Protein AF-B3QVR9-F1 (afdb_monomer)

Nearest PDB structures (foldseek):
  4g6t-assembly1_A  TM=4.087E-01  e=3.195E-01  Pseudomonas syringae pv. tomato str. DC3000
  3n4r-assembly2_C  TM=3.403E-01  e=2.485E-01  Saccharomyces cerevisiae
  3hav-assembly3_C  TM=5.872E-01  e=1.275E+00  Enterococcus faecium
  6kwu-assembly1_O  TM=6.800E-01  e=5.767E+00  Borreliella burgdorferi B31
  3ju0-assembly1_A  TM=3.720E-01  e=3.075E+00  Pectobacterium atrosepticum

Organism: Chloroherpeton thalassium (strain ATCC 35110 / GB-78) (NCBI:txid517418)

Sequence (117 aa):
MSKIVQAVRKMAANAESIIEHKHDDHKFFFTYMEKYLWSLEYDTNEDYYLLQFYPNLEEFMHFLENGQAQQISSISTICFSTKQLDSQEAYDSFKDLFQLLKSRKYDFDKVLDEIIG

Secondary structure (DSSP, 8-state):
--HHHHHHHHHHHTGGGEEEES--SSEEEEEETTTEEEEEEEETTTTEEEEEEES-HHHHHHHHHTT-GGGGGGS--EEEEHHHHT-HHHHHHHHHHHHHHHHHHTTHHHHHHHHH-

Foldseek 3Di:
DDPVLVVLLVCLVPVVQWDWDDDDPFKTWIDGVVQWTKMWGADPVVGKIKIKTQNDPPVCVVCRVVVVNVCVVVGDIDIDMCVVVVDPSSRVSSVSSVVVSVCVVVVVVVVVVVVVD

Radius of gyration: 14.7 Å; Cα contacts (8 Å, |Δi|>4): 152; chains: 1; bounding box: 35×36×35 Å

Mean predicted aligned error: 4.62 Å

Structure (mmCIF, N/CA/C/O backbone):
data_AF-B3QVR9-F1
#
_entry.id   AF-B3QVR9-F1
#
loop_
_atom_site.group_PDB
_atom_site.id
_atom_site.type_symbol
_atom_site.label_atom_id
_atom_site.label_alt_id
_atom_site.label_comp_id
_atom_site.label_asym_id
_atom_site.label_entity_id
_atom_site.label_seq_id
_atom_site.pdbx_PDB_ins_code
_atom_site.Cartn_x
_atom_site.Cartn_y
_atom_site.Cartn_z
_atom_site.occupancy
_atom_site.B_iso_or_equiv
_atom_site.auth_seq_id
_atom_site.auth_comp_id
_atom_site.auth_asym_id
_atom_site.auth_atom_id
_atom_site.pdbx_PDB_model_num
ATOM 1 N N . MET A 1 1 ? -3.918 4.983 18.784 1.00 62.50 1 MET A N 1
ATOM 2 C CA . MET A 1 1 ? -3.647 4.950 17.332 1.00 62.50 1 MET A CA 1
ATOM 3 C C . MET A 1 1 ? -2.304 4.269 17.067 1.00 62.50 1 MET A C 1
ATOM 5 O O . MET A 1 1 ? -1.287 4.724 17.587 1.00 62.50 1 MET A O 1
ATOM 9 N N . SER A 1 2 ? -2.294 3.165 16.312 1.00 88.50 2 SER A N 1
ATOM 10 C CA . SER A 1 2 ? -1.072 2.397 16.004 1.00 88.50 2 SER A CA 1
ATOM 11 C C . SER A 1 2 ? -0.085 3.203 15.143 1.00 88.50 2 SER A C 1
ATOM 13 O O . SER A 1 2 ? -0.500 4.046 14.348 1.00 88.50 2 SER A O 1
ATOM 15 N N . LYS A 1 3 ? 1.226 2.943 15.276 1.00 94.94 3 LYS A N 1
ATOM 16 C CA . LYS A 1 3 ? 2.272 3.610 14.472 1.00 94.94 3 LYS A CA 1
ATOM 17 C C . LYS A 1 3 ? 2.089 3.370 12.973 1.00 94.94 3 LYS A C 1
ATOM 19 O O . LYS A 1 3 ? 2.364 4.272 12.191 1.00 94.94 3 LYS A O 1
ATOM 24 N N . ILE A 1 4 ? 1.605 2.188 12.580 1.00 96.12 4 ILE A N 1
ATOM 25 C CA . ILE A 1 4 ? 1.394 1.871 11.162 1.00 96.12 4 ILE A CA 1
ATOM 26 C C . ILE A 1 4 ? 0.246 2.683 10.560 1.00 96.12 4 ILE A C 1
ATOM 28 O O . ILE A 1 4 ? 0.384 3.212 9.466 1.00 96.12 4 ILE A O 1
ATOM 32 N N . VAL A 1 5 ? -0.841 2.875 11.310 1.00 96.25 5 VAL A N 1
ATOM 33 C CA . VAL A 1 5 ? -1.978 3.701 10.876 1.00 96.25 5 VAL A CA 1
ATOM 34 C C . VAL A 1 5 ? -1.530 5.153 10.693 1.00 96.25 5 VAL A C 1
ATOM 36 O O . VAL A 1 5 ? -1.813 5.764 9.668 1.00 96.25 5 VAL A O 1
ATOM 39 N N . GLN A 1 6 ? -0.734 5.684 11.630 1.00 96.31 6 GLN A N 1
ATOM 40 C CA . GLN A 1 6 ? -0.138 7.020 11.494 1.00 96.31 6 GLN A CA 1
ATOM 41 C C . GLN A 1 6 ? 0.780 7.128 10.269 1.00 96.31 6 GLN A C 1
ATOM 43 O O . GLN A 1 6 ? 0.753 8.140 9.571 1.00 96.31 6 GLN A O 1
ATOM 48 N N . ALA A 1 7 ? 1.585 6.097 10.001 1.00 96.75 7 ALA A N 1
ATOM 49 C CA . ALA A 1 7 ? 2.465 6.066 8.840 1.00 96.75 7 ALA A CA 1
ATOM 50 C C . ALA A 1 7 ? 1.670 6.070 7.529 1.00 96.75 7 ALA A C 1
ATOM 52 O O . ALA A 1 7 ? 1.968 6.882 6.661 1.00 96.75 7 ALA A O 1
ATOM 53 N N . VAL A 1 8 ? 0.627 5.244 7.412 1.00 96.94 8 VAL A N 1
ATOM 54 C CA . VAL A 1 8 ? -0.205 5.183 6.202 1.00 96.94 8 VAL A CA 1
ATOM 55 C C . VAL A 1 8 ? -0.944 6.488 5.949 1.00 96.94 8 VAL A C 1
ATOM 57 O O . VAL A 1 8 ? -0.896 7.002 4.835 1.00 96.94 8 VAL A O 1
ATOM 60 N N . ARG A 1 9 ? -1.533 7.095 6.985 1.00 96.06 9 ARG A N 1
ATOM 61 C CA . ARG A 1 9 ? -2.151 8.425 6.861 1.00 96.06 9 ARG A CA 1
ATOM 62 C C . ARG A 1 9 ? -1.150 9.464 6.360 1.00 96.06 9 ARG A C 1
ATOM 64 O O . ARG A 1 9 ? -1.492 10.301 5.534 1.00 96.06 9 ARG A O 1
ATOM 71 N N . LYS A 1 10 ? 0.100 9.395 6.830 1.00 96.62 10 LYS A N 1
ATOM 72 C CA . LYS A 1 10 ? 1.169 10.290 6.377 1.00 96.62 10 LYS A CA 1
ATOM 73 C C . LYS A 1 10 ? 1.604 10.009 4.936 1.00 96.62 10 LYS A C 1
ATOM 75 O O . LYS A 1 10 ? 1.885 10.959 4.220 1.00 96.62 10 LYS A O 1
ATOM 80 N N . MET A 1 11 ? 1.633 8.745 4.510 1.00 96.50 11 MET A N 1
ATOM 81 C CA . MET A 1 11 ? 1.904 8.380 3.114 1.00 96.50 11 MET A CA 1
ATOM 82 C C . MET A 1 11 ? 0.827 8.931 2.177 1.00 96.50 11 MET A C 1
ATOM 84 O O . MET A 1 11 ? 1.166 9.541 1.172 1.00 96.50 11 MET A O 1
ATOM 88 N N . ALA A 1 12 ? -0.452 8.777 2.537 1.00 95.25 12 ALA A N 1
ATOM 89 C CA . ALA A 1 12 ? -1.567 9.306 1.753 1.00 95.25 12 ALA A CA 1
ATOM 90 C C . ALA A 1 12 ? -1.567 10.845 1.698 1.00 95.25 12 ALA A C 1
ATOM 92 O O . ALA A 1 12 ? -1.814 11.423 0.645 1.00 95.25 12 ALA A O 1
ATOM 93 N N . ALA A 1 13 ? -1.247 11.511 2.814 1.00 94.69 13 ALA A N 1
ATOM 94 C CA . ALA A 1 13 ? -1.184 12.973 2.885 1.00 94.69 13 ALA A CA 1
ATOM 95 C C . ALA A 1 13 ? -0.001 13.585 2.112 1.00 94.69 13 ALA A C 1
ATOM 97 O O . ALA A 1 13 ? -0.102 14.725 1.670 1.00 94.69 13 ALA A O 1
ATOM 98 N N . ASN A 1 14 ? 1.096 12.839 1.954 1.00 94.50 14 ASN A N 1
ATOM 99 C CA . ASN A 1 14 ? 2.324 13.274 1.283 1.00 94.50 14 ASN A CA 1
ATOM 100 C C . ASN A 1 14 ? 2.566 12.441 0.020 1.00 94.50 14 ASN A C 1
ATOM 102 O O . ASN A 1 14 ? 3.611 11.802 -0.158 1.00 94.50 14 ASN A O 1
ATOM 106 N N . ALA A 1 15 ? 1.548 12.386 -0.831 1.00 90.44 15 ALA A N 1
ATOM 107 C CA . ALA A 1 15 ? 1.523 11.524 -1.998 1.00 90.44 15 ALA A CA 1
ATOM 108 C C . ALA A 1 15 ? 2.663 11.827 -2.993 1.00 90.44 15 ALA A C 1
ATOM 110 O O . ALA A 1 15 ? 3.087 10.958 -3.748 1.00 90.44 15 ALA A O 1
ATOM 111 N N . GLU A 1 16 ? 3.199 13.044 -3.018 1.00 91.44 16 GLU A N 1
ATOM 112 C CA . GLU A 1 16 ? 4.379 13.433 -3.802 1.00 91.44 16 GLU A CA 1
ATOM 113 C C . GLU A 1 16 ? 5.653 12.657 -3.432 1.00 91.44 16 GLU A C 1
ATOM 115 O O . GLU A 1 16 ? 6.561 12.545 -4.247 1.00 91.44 16 GLU A O 1
ATOM 120 N N . SER A 1 17 ? 5.713 12.086 -2.225 1.00 94.38 17 SER A N 1
ATOM 121 C CA . SER A 1 17 ? 6.830 11.245 -1.776 1.00 94.38 17 SER A CA 1
ATOM 122 C C . SER A 1 17 ? 6.689 9.775 -2.195 1.00 94.38 17 SER A C 1
ATOM 124 O O . SER A 1 17 ? 7.542 8.960 -1.832 1.00 94.38 17 SER A O 1
ATOM 126 N N . ILE A 1 18 ? 5.603 9.418 -2.890 1.00 94.75 18 ILE A N 1
ATOM 127 C CA . ILE A 1 18 ? 5.340 8.070 -3.400 1.00 94.75 18 ILE A CA 1
ATOM 128 C C . ILE A 1 18 ? 5.867 7.964 -4.830 1.00 94.75 18 ILE A C 1
ATOM 130 O O . ILE A 1 18 ? 5.453 8.726 -5.704 1.00 94.75 18 ILE A O 1
ATOM 134 N N . ILE A 1 19 ? 6.722 6.971 -5.066 1.00 92.75 19 ILE A N 1
ATOM 135 C CA . ILE A 1 19 ? 7.169 6.558 -6.397 1.00 92.75 19 ILE A CA 1
ATOM 136 C C . ILE A 1 19 ? 6.628 5.157 -6.650 1.00 92.75 19 ILE A C 1
ATOM 138 O O . ILE A 1 19 ? 6.937 4.218 -5.919 1.00 92.75 19 ILE A O 1
ATOM 142 N N . GLU A 1 20 ? 5.794 5.024 -7.669 1.00 89.56 20 GLU A N 1
ATOM 143 C CA .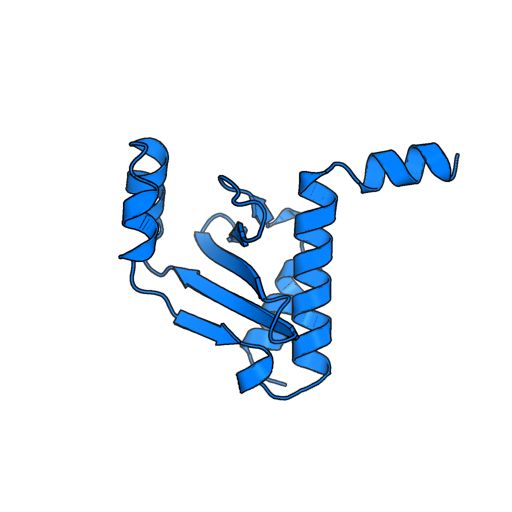 GLU A 1 20 ? 5.153 3.762 -8.024 1.00 89.56 20 GLU A CA 1
ATOM 144 C C . GLU A 1 20 ? 6.096 2.865 -8.841 1.00 89.56 20 GLU A C 1
ATOM 146 O O . GLU A 1 20 ? 6.868 3.340 -9.673 1.00 89.56 20 GLU A O 1
ATOM 151 N N . HIS A 1 21 ? 6.027 1.556 -8.594 1.00 85.31 21 HIS A N 1
ATOM 152 C CA . HIS A 1 21 ? 6.776 0.517 -9.304 1.00 85.31 21 HIS A CA 1
ATOM 153 C C . HIS A 1 21 ? 5.820 -0.414 -10.048 1.00 85.31 21 HIS A C 1
ATOM 155 O O . HIS A 1 21 ? 4.604 -0.341 -9.890 1.00 85.31 21 HIS A O 1
ATOM 161 N N . LYS A 1 22 ? 6.393 -1.322 -10.848 1.00 72.19 22 LYS A N 1
ATOM 162 C CA . LYS A 1 22 ? 5.679 -2.295 -11.690 1.00 72.19 22 LYS A CA 1
ATOM 163 C C . LYS A 1 22 ? 4.461 -2.895 -10.975 1.00 72.19 22 LYS A C 1
ATOM 165 O O . LYS A 1 22 ? 4.561 -3.402 -9.858 1.00 72.19 22 LYS A O 1
ATOM 170 N N . HIS A 1 23 ? 3.327 -2.830 -11.658 1.00 64.12 23 HIS A N 1
ATOM 171 C CA . HIS A 1 23 ? 2.013 -3.071 -11.081 1.00 64.12 23 HIS A CA 1
ATOM 172 C C . HIS A 1 23 ? 1.513 -4.485 -11.374 1.00 64.12 23 HIS A C 1
ATOM 174 O O . HIS A 1 23 ? 1.644 -4.970 -12.498 1.00 64.12 23 HIS A O 1
ATOM 180 N N . ASP A 1 24 ? 0.881 -5.092 -10.375 1.00 68.12 24 ASP A N 1
ATOM 181 C CA . ASP A 1 24 ? -0.152 -6.106 -10.581 1.00 68.12 24 ASP A CA 1
ATOM 182 C C . ASP A 1 24 ? -1.514 -5.376 -10.601 1.00 68.12 24 ASP A C 1
ATOM 184 O O . ASP A 1 24 ? -1.643 -4.248 -10.110 1.00 68.12 24 ASP A O 1
ATOM 188 N N . ASP A 1 25 ? -2.554 -5.971 -11.172 1.00 66.69 25 ASP A N 1
ATOM 189 C CA . ASP A 1 25 ? -3.887 -5.365 -11.203 1.00 66.69 25 ASP A CA 1
ATOM 190 C C . ASP A 1 25 ? -4.546 -5.294 -9.825 1.00 66.69 25 ASP A C 1
ATOM 192 O O . ASP A 1 25 ? -5.397 -4.431 -9.590 1.00 66.69 25 ASP A O 1
ATOM 196 N N . HIS A 1 26 ? -4.088 -6.129 -8.894 1.00 77.56 26 HIS A N 1
ATOM 197 C CA . HIS A 1 26 ? -4.623 -6.210 -7.536 1.00 77.56 26 HIS A CA 1
ATOM 198 C C . HIS A 1 26 ? -3.661 -5.697 -6.456 1.00 77.56 26 HIS A C 1
ATOM 200 O O . HIS A 1 26 ? -4.057 -5.558 -5.297 1.00 77.56 26 HIS A O 1
ATOM 206 N N . LYS A 1 27 ? -2.416 -5.374 -6.831 1.00 89.12 27 LYS A N 1
ATOM 207 C CA . LYS A 1 27 ? -1.342 -5.021 -5.899 1.00 89.12 27 LYS A CA 1
ATOM 208 C C . LYS A 1 27 ? -0.472 -3.896 -6.440 1.00 89.12 27 LYS A C 1
ATOM 210 O O . LYS A 1 27 ? 0.110 -3.986 -7.521 1.00 89.12 27 LYS A O 1
ATOM 215 N N . PHE A 1 28 ? -0.340 -2.851 -5.634 1.00 91.50 28 PHE A N 1
ATOM 216 C CA . PHE A 1 28 ? 0.497 -1.697 -5.930 1.00 91.50 28 PHE A CA 1
ATOM 217 C C . PHE A 1 28 ? 1.825 -1.834 -5.205 1.00 91.50 28 PHE A C 1
ATOM 219 O O . PHE A 1 28 ? 1.834 -1.915 -3.980 1.00 91.50 28 PHE A O 1
ATOM 226 N N . PHE A 1 29 ? 2.933 -1.826 -5.943 1.00 92.12 29 PHE A N 1
ATOM 227 C CA . PHE A 1 29 ? 4.272 -1.682 -5.379 1.00 92.12 29 PHE A CA 1
ATOM 228 C C . PHE A 1 29 ? 4.694 -0.220 -5.465 1.00 92.12 29 PHE A C 1
ATOM 230 O O . PHE A 1 29 ? 4.498 0.421 -6.494 1.00 92.12 29 PHE A O 1
ATOM 237 N N . PHE A 1 30 ? 5.268 0.318 -4.393 1.00 93.69 30 PHE A N 1
ATOM 238 C CA . PHE A 1 30 ? 5.707 1.709 -4.354 1.00 93.69 30 PHE A CA 1
ATOM 239 C C . PHE A 1 30 ? 6.829 1.912 -3.338 1.00 93.69 30 PHE A C 1
ATOM 241 O O . PHE A 1 30 ? 6.889 1.240 -2.307 1.00 93.69 30 PHE A O 1
ATOM 248 N N . THR A 1 31 ? 7.720 2.861 -3.602 1.00 94.75 31 THR A N 1
ATOM 249 C CA . THR A 1 31 ? 8.643 3.385 -2.597 1.00 94.75 31 THR A CA 1
ATOM 250 C C . THR A 1 31 ? 8.099 4.676 -2.004 1.00 94.75 31 THR A C 1
ATOM 252 O O . THR A 1 31 ? 7.491 5.494 -2.687 1.00 94.75 31 THR A O 1
ATOM 255 N N . TYR A 1 32 ? 8.329 4.866 -0.709 1.00 95.50 32 TYR A N 1
ATOM 256 C CA . TYR A 1 32 ? 8.040 6.107 -0.001 1.00 95.50 32 TYR A CA 1
ATOM 257 C C . TYR A 1 32 ? 9.349 6.775 0.420 1.00 95.50 32 TYR A C 1
ATOM 259 O O . TYR A 1 32 ? 10.229 6.115 0.990 1.00 95.50 32 TYR A O 1
ATOM 267 N N . MET A 1 33 ? 9.473 8.078 0.147 1.00 93.50 33 MET A N 1
ATOM 268 C CA . MET A 1 33 ? 10.699 8.861 0.372 1.00 93.50 33 MET A CA 1
ATOM 269 C C . MET A 1 33 ? 11.932 8.224 -0.286 1.00 93.50 33 MET A C 1
ATOM 271 O O . MET A 1 33 ? 12.997 8.178 0.327 1.00 93.50 33 MET A O 1
ATOM 275 N N . GLU A 1 34 ? 11.760 7.636 -1.476 1.00 90.06 34 GLU A N 1
ATOM 276 C CA . GLU A 1 34 ? 12.817 6.959 -2.255 1.00 90.06 34 GLU A CA 1
ATOM 277 C C . GLU A 1 34 ? 13.531 5.794 -1.541 1.00 90.06 34 GLU A C 1
ATOM 279 O O . GLU A 1 34 ? 14.462 5.207 -2.084 1.00 90.06 34 GLU A O 1
ATOM 284 N N . LYS A 1 35 ? 13.098 5.422 -0.331 1.00 91.31 35 LYS A N 1
ATOM 285 C CA . LYS A 1 35 ? 13.873 4.551 0.561 1.00 91.31 35 LYS A CA 1
ATOM 286 C C . LYS A 1 35 ? 13.113 3.328 1.039 1.00 91.31 35 LYS A C 1
ATOM 288 O O . LYS A 1 35 ? 13.696 2.259 1.188 1.00 91.31 35 LYS A O 1
ATOM 293 N N . TYR A 1 36 ? 11.834 3.485 1.357 1.00 94.19 36 TYR A N 1
ATOM 294 C CA . TYR A 1 36 ? 11.063 2.425 1.995 1.00 94.19 36 TYR A CA 1
ATOM 295 C C . TYR A 1 36 ? 10.150 1.787 0.969 1.00 94.19 36 TYR A C 1
ATOM 297 O O . TYR A 1 36 ? 9.258 2.461 0.464 1.00 94.19 36 TYR A O 1
ATOM 305 N N . LEU A 1 37 ? 10.376 0.512 0.666 1.00 93.81 37 LEU A N 1
ATOM 306 C CA . LEU A 1 37 ? 9.563 -0.232 -0.281 1.00 93.81 37 LEU A CA 1
ATOM 307 C C . LEU A 1 37 ? 8.349 -0.847 0.406 1.00 93.81 37 LEU A C 1
ATOM 309 O O . LEU A 1 37 ? 8.461 -1.516 1.440 1.00 93.81 37 LEU A O 1
ATOM 313 N N . TRP A 1 38 ? 7.201 -0.650 -0.224 1.00 95.38 38 TRP A N 1
ATOM 314 C CA . TRP A 1 38 ? 5.917 -1.132 0.234 1.00 95.38 38 TRP A CA 1
ATOM 315 C C . TRP A 1 38 ? 5.148 -1.790 -0.902 1.00 95.38 38 TRP A C 1
ATOM 317 O O . TRP A 1 38 ? 5.336 -1.477 -2.079 1.00 95.38 38 TRP A O 1
ATOM 327 N N . SER A 1 39 ? 4.228 -2.669 -0.525 1.00 94.19 39 SER A N 1
ATOM 328 C CA . SER A 1 39 ? 3.111 -3.020 -1.386 1.00 94.19 39 SER A CA 1
ATOM 329 C C . SER A 1 39 ? 1.799 -2.905 -0.638 1.00 94.19 39 SER A C 1
ATOM 331 O O . SER A 1 39 ? 1.747 -3.218 0.551 1.00 94.19 39 SER A O 1
ATOM 333 N N . LEU A 1 40 ? 0.747 -2.503 -1.341 1.00 95.56 40 LEU A N 1
ATOM 334 C CA . LEU A 1 40 ? -0.612 -2.461 -0.821 1.00 95.56 40 LEU A CA 1
ATOM 335 C C . LEU A 1 40 ? -1.541 -3.212 -1.774 1.00 95.56 40 LEU A C 1
ATOM 337 O O . LEU A 1 40 ? -1.568 -2.935 -2.973 1.00 95.56 40 LEU A O 1
ATOM 341 N N . GLU A 1 41 ? -2.299 -4.154 -1.229 1.00 94.75 41 GLU A N 1
ATOM 342 C CA . GLU A 1 41 ? -3.334 -4.900 -1.946 1.00 94.75 41 GLU A CA 1
ATOM 343 C C . GLU A 1 41 ? -4.650 -4.875 -1.172 1.00 94.75 41 GLU A C 1
ATOM 345 O O . GLU A 1 41 ? -4.672 -4.685 0.048 1.00 94.75 41 GLU A O 1
ATOM 350 N N . TYR A 1 42 ? -5.744 -5.048 -1.906 1.00 94.50 42 TYR A N 1
ATOM 351 C CA . TYR A 1 42 ? -7.087 -5.186 -1.358 1.00 94.50 42 TYR A CA 1
ATOM 352 C C . TYR A 1 42 ? -7.617 -6.573 -1.713 1.00 94.50 42 TYR A C 1
ATOM 354 O O . TYR A 1 42 ? -7.729 -6.909 -2.893 1.00 94.50 42 TYR A O 1
ATOM 362 N N . ASP A 1 43 ? -7.939 -7.369 -0.696 1.00 93.06 43 ASP A N 1
ATOM 363 C CA . ASP A 1 43 ? -8.597 -8.657 -0.871 1.00 93.06 43 ASP A CA 1
ATOM 364 C C . ASP A 1 43 ? -10.112 -8.439 -0.953 1.00 93.06 43 ASP A C 1
ATOM 366 O O . ASP A 1 43 ? -10.763 -8.085 0.032 1.00 93.06 43 ASP A O 1
ATOM 370 N N . THR A 1 44 ? -10.685 -8.644 -2.141 1.00 89.25 44 THR A N 1
ATOM 371 C CA . THR A 1 44 ? -12.125 -8.462 -2.375 1.00 89.25 44 THR A CA 1
ATOM 372 C C . THR A 1 44 ? -12.983 -9.591 -1.807 1.00 89.25 44 THR A C 1
ATOM 374 O O . THR A 1 44 ? -14.190 -9.412 -1.677 1.00 89.25 44 THR A O 1
ATOM 377 N N . ASN A 1 45 ? -12.404 -10.761 -1.519 1.00 91.69 45 ASN A N 1
ATOM 378 C CA . ASN A 1 45 ? -13.147 -11.904 -0.986 1.00 91.69 45 ASN A CA 1
ATOM 379 C C . ASN A 1 45 ? -13.347 -11.772 0.522 1.00 91.69 45 ASN A C 1
ATOM 381 O O . ASN A 1 45 ? -14.415 -12.093 1.038 1.00 91.69 45 ASN A O 1
ATOM 385 N N . GLU A 1 46 ? -12.314 -11.309 1.221 1.00 92.12 46 GLU A N 1
ATOM 386 C CA . GLU A 1 46 ? -12.323 -11.170 2.677 1.00 92.12 46 GLU A CA 1
ATOM 387 C C . GLU A 1 46 ? -12.490 -9.719 3.166 1.00 92.12 46 GLU A C 1
ATOM 389 O O . GLU A 1 46 ? -12.523 -9.496 4.375 1.00 92.12 46 GLU A O 1
ATOM 394 N N . ASP A 1 47 ? -12.602 -8.752 2.250 1.00 93.81 47 ASP A N 1
ATOM 395 C CA . ASP A 1 47 ? -12.781 -7.317 2.516 1.00 93.81 47 ASP A CA 1
ATOM 396 C C . ASP A 1 47 ? -11.741 -6.744 3.494 1.00 93.81 47 ASP A C 1
ATOM 398 O O . ASP A 1 47 ? -12.052 -6.181 4.547 1.00 93.81 47 ASP A O 1
ATOM 402 N N . TYR A 1 48 ? -10.461 -6.885 3.149 1.00 96.06 48 TYR A N 1
ATOM 403 C CA . TYR A 1 48 ? -9.383 -6.273 3.922 1.00 96.06 48 TYR A CA 1
ATOM 404 C C . TYR A 1 48 ? -8.256 -5.751 3.038 1.00 96.06 48 TYR A C 1
ATOM 406 O O . TYR A 1 48 ? -8.036 -6.208 1.919 1.00 96.06 48 TYR A O 1
ATOM 414 N N . TYR A 1 49 ? -7.502 -4.796 3.576 1.00 96.69 49 TYR A N 1
ATOM 415 C CA . TYR A 1 49 ? -6.285 -4.291 2.951 1.00 96.69 49 TYR A CA 1
ATOM 416 C C . TYR A 1 49 ? -5.063 -4.931 3.605 1.00 96.69 49 TYR A C 1
ATOM 418 O O . TYR A 1 49 ? -5.004 -5.038 4.836 1.00 96.69 49 TYR A O 1
ATOM 426 N N . LEU A 1 50 ? -4.080 -5.313 2.791 1.00 96.69 50 LEU A N 1
ATOM 427 C CA . LEU A 1 50 ? -2.788 -5.822 3.239 1.00 96.69 50 LEU A CA 1
ATOM 428 C C . LEU A 1 50 ? -1.673 -4.883 2.796 1.00 96.69 50 LEU A C 1
ATOM 430 O O . LEU A 1 50 ? -1.402 -4.731 1.607 1.00 96.69 50 LEU A O 1
ATOM 434 N N . LEU A 1 51 ? -0.997 -4.290 3.774 1.00 96.81 51 LEU A N 1
ATOM 435 C CA . LEU A 1 51 ? 0.216 -3.518 3.568 1.00 96.81 51 LEU A CA 1
ATOM 436 C C . LEU A 1 51 ? 1.429 -4.385 3.912 1.00 96.81 51 LEU A C 1
ATOM 438 O O . LEU A 1 51 ? 1.499 -4.958 5.000 1.00 96.81 51 LEU A O 1
ATOM 442 N N . GLN A 1 52 ? 2.409 -4.444 3.018 1.00 95.44 52 GLN A N 1
ATOM 443 C CA . GLN A 1 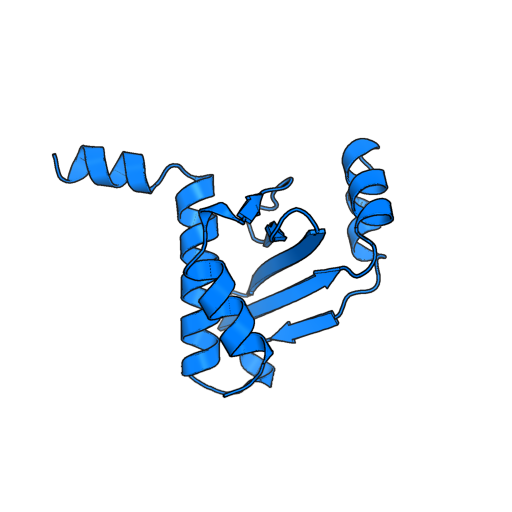52 ? 3.654 -5.178 3.229 1.00 95.44 52 GLN A CA 1
ATOM 444 C C . GLN A 1 52 ? 4.846 -4.239 3.121 1.00 95.44 52 GLN A C 1
ATOM 446 O O . GLN A 1 52 ? 4.933 -3.459 2.178 1.00 95.44 52 GLN A O 1
ATOM 451 N N . PHE A 1 53 ? 5.770 -4.341 4.071 1.00 95.31 53 PHE A N 1
ATOM 452 C CA . PHE A 1 53 ? 7.065 -3.673 4.043 1.00 95.31 53 PHE A CA 1
ATOM 453 C C . PHE A 1 53 ? 8.152 -4.642 3.589 1.00 95.31 53 PHE A C 1
ATOM 455 O O . PHE A 1 53 ? 8.269 -5.739 4.144 1.00 95.31 53 PHE A O 1
ATOM 462 N N . TYR A 1 54 ? 8.984 -4.198 2.652 1.00 93.31 54 TYR A N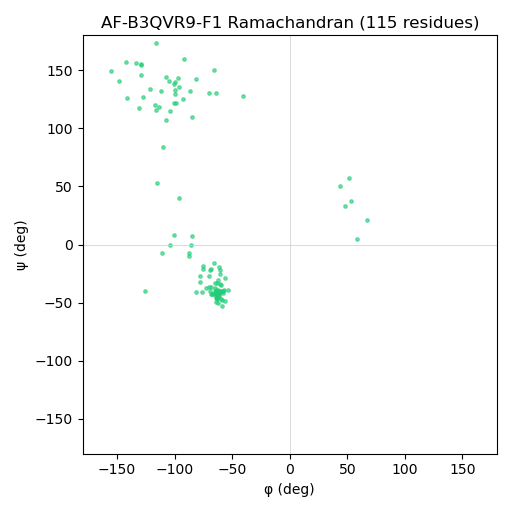 1
ATOM 463 C CA . TYR A 1 54 ? 10.117 -4.954 2.133 1.00 93.31 54 TYR A CA 1
ATOM 464 C C . TYR A 1 54 ? 11.405 -4.324 2.685 1.00 93.31 54 TYR A C 1
ATOM 466 O O . TYR A 1 54 ? 11.787 -3.231 2.261 1.00 93.31 54 TYR A O 1
ATOM 474 N N . PRO A 1 55 ? 12.088 -4.973 3.647 1.00 90.75 55 PRO A N 1
ATOM 475 C CA . PRO A 1 55 ? 13.285 -4.423 4.275 1.00 90.75 55 PRO A CA 1
ATOM 476 C C . PRO A 1 55 ? 14.489 -4.362 3.327 1.00 90.75 55 PRO A C 1
ATOM 478 O O . PRO A 1 55 ? 15.399 -3.573 3.570 1.00 90.75 55 PRO A O 1
ATOM 481 N N . ASN A 1 56 ? 14.500 -5.174 2.263 1.00 89.06 56 ASN A N 1
ATOM 482 C CA . ASN A 1 56 ? 15.593 -5.254 1.298 1.00 89.06 56 ASN A CA 1
ATOM 483 C C . ASN A 1 56 ? 15.181 -4.661 -0.061 1.00 89.06 56 ASN A C 1
ATOM 485 O O . ASN A 1 56 ? 14.740 -5.376 -0.961 1.00 89.06 56 ASN A O 1
ATOM 4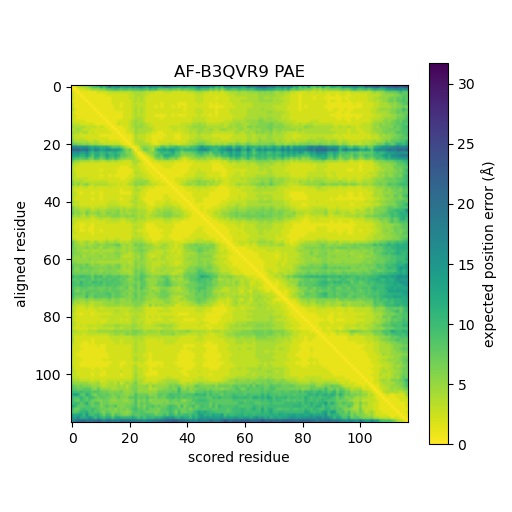89 N N . LEU A 1 57 ? 1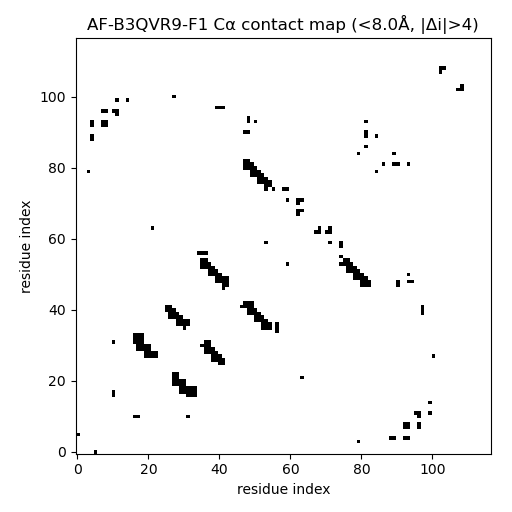5.299 -3.335 -0.189 1.00 86.69 57 LEU A N 1
ATOM 490 C CA . LEU A 1 57 ? 14.994 -2.621 -1.434 1.00 86.69 57 LEU A CA 1
ATOM 491 C C . LEU A 1 57 ? 15.914 -3.062 -2.584 1.00 86.69 57 LEU A C 1
ATOM 493 O O . LEU A 1 57 ? 15.436 -3.231 -3.700 1.00 86.69 57 LEU A O 1
ATOM 497 N N . GLU A 1 58 ? 17.206 -3.269 -2.321 1.00 88.06 58 GLU A N 1
ATOM 498 C CA . GLU A 1 58 ? 18.185 -3.634 -3.355 1.00 88.06 58 GLU A CA 1
ATOM 499 C C . GLU A 1 58 ? 17.848 -4.978 -4.007 1.00 88.06 58 GLU A C 1
ATOM 501 O O . GLU A 1 58 ? 17.841 -5.089 -5.230 1.00 88.06 58 GLU A O 1
ATOM 506 N N . GLU A 1 59 ? 17.498 -5.985 -3.205 1.00 87.88 59 GLU A N 1
ATOM 507 C CA . GLU A 1 59 ? 17.095 -7.304 -3.705 1.00 87.88 59 GLU A CA 1
ATOM 508 C C . GLU A 1 59 ? 15.800 -7.243 -4.524 1.00 87.88 59 GLU A C 1
ATOM 510 O O . GLU A 1 59 ? 15.706 -7.867 -5.583 1.00 87.88 59 GLU A O 1
ATOM 515 N N . PHE A 1 60 ? 14.824 -6.441 -4.088 1.00 87.50 60 PHE A N 1
ATOM 516 C CA . PHE A 1 60 ? 13.607 -6.220 -4.864 1.00 87.50 60 PHE A CA 1
ATOM 517 C C . PHE A 1 60 ? 13.899 -5.562 -6.213 1.00 87.50 60 PHE A C 1
ATOM 519 O O . PHE A 1 60 ? 13.439 -6.057 -7.243 1.00 87.50 60 PHE A O 1
ATOM 526 N N . MET A 1 61 ? 14.667 -4.467 -6.218 1.00 85.81 61 MET A N 1
ATOM 527 C CA . MET A 1 61 ? 15.019 -3.755 -7.448 1.00 85.81 61 MET A CA 1
ATOM 528 C C . MET A 1 61 ? 15.806 -4.663 -8.390 1.00 85.81 61 MET A C 1
ATOM 530 O O . MET A 1 61 ? 15.489 -4.731 -9.574 1.00 85.81 61 MET A O 1
ATOM 534 N N . HIS A 1 62 ? 16.733 -5.459 -7.854 1.00 88.44 62 HIS A N 1
ATOM 535 C CA . HIS A 1 62 ? 17.461 -6.464 -8.616 1.00 88.44 62 HIS A CA 1
ATOM 536 C C . HIS A 1 62 ? 16.514 -7.458 -9.308 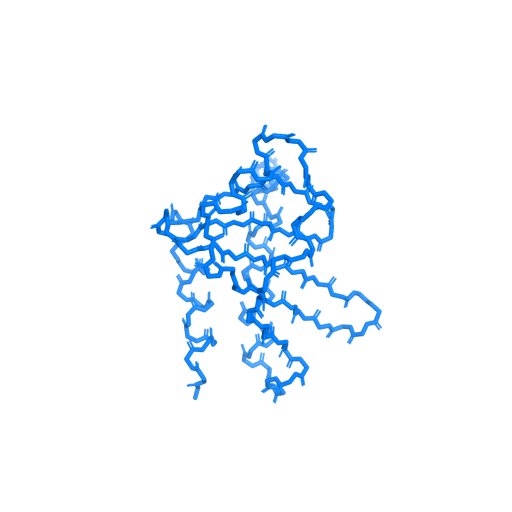1.00 88.44 62 HIS A C 1
ATOM 538 O O . HIS A 1 62 ? 16.641 -7.685 -10.513 1.00 88.44 62 HIS A O 1
ATOM 544 N N . PHE A 1 63 ? 15.530 -8.030 -8.605 1.00 86.75 63 PHE A N 1
ATOM 545 C CA . PHE A 1 63 ? 14.562 -8.927 -9.247 1.00 86.75 63 PHE A CA 1
ATOM 546 C C . PHE A 1 63 ? 13.684 -8.212 -10.274 1.00 86.75 63 PHE A C 1
ATOM 548 O O . PHE A 1 63 ? 13.377 -8.784 -11.323 1.00 86.75 63 PHE A O 1
ATOM 555 N N . LEU A 1 64 ? 13.298 -6.966 -10.002 1.00 83.19 64 LEU A N 1
ATOM 556 C CA . LEU A 1 64 ? 12.466 -6.176 -10.899 1.00 83.19 64 LEU A CA 1
ATOM 557 C C . LEU A 1 64 ? 13.177 -5.881 -12.228 1.00 83.19 64 LEU A C 1
ATOM 559 O O . LEU A 1 64 ? 12.610 -6.116 -13.298 1.00 83.19 64 LEU A O 1
ATOM 563 N N . GLU A 1 65 ? 14.420 -5.406 -12.150 1.00 86.31 65 GLU A N 1
ATOM 564 C CA . GLU A 1 65 ? 15.258 -5.009 -13.286 1.00 86.31 65 GLU A CA 1
ATOM 565 C C . GLU A 1 65 ? 15.678 -6.208 -14.139 1.00 86.31 65 GLU A C 1
ATOM 567 O O . GLU A 1 65 ? 15.691 -6.126 -15.366 1.00 86.31 65 GLU A O 1
ATOM 572 N N . ASN A 1 66 ? 15.939 -7.356 -13.507 1.00 87.12 66 ASN A N 1
ATOM 573 C CA . ASN A 1 66 ? 16.320 -8.585 -14.205 1.00 87.12 66 ASN A CA 1
ATOM 574 C C . ASN A 1 66 ? 15.120 -9.408 -14.704 1.00 87.12 66 ASN A C 1
ATOM 576 O O . ASN A 1 66 ? 15.289 -10.537 -15.166 1.00 87.12 66 ASN A O 1
ATOM 580 N N . GLY A 1 67 ? 13.893 -8.880 -14.606 1.00 82.19 67 GLY A N 1
ATOM 581 C CA . GLY A 1 67 ? 12.690 -9.575 -15.071 1.00 82.19 67 GLY A CA 1
ATOM 582 C C . GLY A 1 67 ? 12.349 -10.834 -14.265 1.00 82.19 67 GLY A C 1
ATOM 583 O O . GLY A 1 67 ? 11.611 -11.689 -14.746 1.00 82.19 67 GLY A O 1
ATOM 584 N N . GLN A 1 68 ? 12.860 -10.945 -13.039 1.00 85.62 68 GLN A N 1
ATOM 585 C CA . GLN A 1 68 ? 12.641 -12.053 -12.111 1.00 85.62 68 GLN A CA 1
ATOM 586 C C . GLN A 1 68 ? 11.515 -11.736 -11.119 1.00 85.62 68 GLN A C 1
ATOM 588 O O . GLN A 1 68 ? 11.605 -12.066 -9.939 1.00 85.62 68 GLN A O 1
ATOM 593 N N . ALA A 1 69 ? 10.437 -11.096 -11.579 1.00 77.56 69 ALA A N 1
ATOM 594 C CA . ALA A 1 69 ? 9.333 -10.661 -10.720 1.00 77.56 69 ALA A CA 1
ATOM 595 C C . ALA A 1 69 ? 8.711 -11.814 -9.903 1.00 77.56 69 ALA A C 1
ATOM 597 O O . ALA A 1 69 ? 8.272 -11.611 -8.777 1.00 77.56 69 ALA A O 1
ATOM 598 N N . GLN A 1 70 ? 8.754 -13.044 -10.417 1.00 79.25 70 GLN A N 1
ATOM 599 C CA . GLN A 1 70 ? 8.341 -14.257 -9.710 1.00 79.25 70 GLN A CA 1
ATOM 600 C C . GLN A 1 70 ? 9.154 -14.557 -8.435 1.00 79.25 70 GLN A C 1
ATOM 602 O O . GLN A 1 70 ? 8.695 -15.319 -7.595 1.00 79.25 70 GLN A O 1
ATOM 607 N N . GLN A 1 71 ? 10.352 -13.984 -8.282 1.00 83.62 71 GLN A N 1
ATOM 608 C CA . GLN A 1 71 ? 11.190 -14.115 -7.082 1.00 83.62 71 GLN A CA 1
ATOM 609 C C . GLN A 1 71 ? 10.853 -13.058 -6.018 1.00 83.62 71 GLN A C 1
ATOM 611 O O . GLN A 1 71 ? 11.283 -13.162 -4.872 1.00 83.62 71 GLN A O 1
ATOM 616 N N . ILE A 1 72 ? 10.032 -12.052 -6.340 1.00 81.44 72 ILE A N 1
ATOM 617 C CA . ILE A 1 72 ? 9.607 -11.038 -5.363 1.00 81.44 72 ILE A CA 1
ATOM 618 C C . ILE A 1 72 ? 8.844 -11.695 -4.204 1.00 81.44 72 ILE A C 1
ATOM 620 O O . ILE A 1 72 ? 9.004 -11.289 -3.055 1.00 81.44 72 ILE A O 1
ATOM 624 N N . SER A 1 73 ? 8.077 -12.758 -4.473 1.00 78.12 73 SER A N 1
ATOM 625 C CA . SER A 1 73 ? 7.344 -13.499 -3.439 1.00 78.12 73 SER A CA 1
ATOM 626 C C . SER A 1 73 ? 8.241 -14.232 -2.436 1.00 78.12 73 SER A C 1
ATOM 628 O O . SER A 1 73 ? 7.745 -14.630 -1.386 1.00 78.12 73 SER A O 1
ATOM 630 N N . SER A 1 74 ? 9.533 -14.432 -2.731 1.00 83.81 74 SER A N 1
ATOM 631 C CA . SER A 1 74 ? 10.483 -15.014 -1.770 1.00 83.81 74 SER A CA 1
ATOM 632 C C . SER A 1 74 ? 11.147 -13.986 -0.852 1.00 83.81 74 SER A C 1
ATOM 634 O O . SER A 1 74 ? 11.826 -14.381 0.095 1.00 83.81 74 SER A O 1
ATOM 636 N N . ILE A 1 75 ? 10.947 -12.685 -1.088 1.00 86.56 75 ILE A N 1
ATOM 637 C CA . ILE A 1 75 ? 11.483 -11.642 -0.210 1.00 86.56 75 ILE A CA 1
ATOM 638 C C . ILE A 1 75 ? 10.718 -11.667 1.116 1.00 86.56 75 ILE A C 1
ATOM 640 O O . ILE A 1 75 ? 9.487 -11.645 1.154 1.00 86.56 75 ILE A O 1
ATOM 644 N N . SER A 1 76 ? 11.458 -11.685 2.225 1.00 88.56 76 SER A N 1
ATOM 645 C CA . SER A 1 76 ? 10.868 -11.571 3.559 1.00 88.56 76 SER A CA 1
ATOM 646 C C . SER A 1 76 ? 10.193 -10.211 3.724 1.00 88.56 76 SER A C 1
ATOM 648 O O . SER A 1 76 ? 10.803 -9.180 3.445 1.00 88.56 76 SER A O 1
ATOM 650 N N . THR A 1 77 ? 8.948 -10.197 4.198 1.00 92.25 77 THR A N 1
ATOM 651 C CA . THR A 1 77 ? 8.171 -8.966 4.382 1.00 92.25 77 THR A CA 1
ATOM 652 C C . THR A 1 77 ? 7.563 -8.879 5.771 1.00 92.25 77 THR A C 1
ATOM 654 O O . THR A 1 77 ? 7.318 -9.886 6.435 1.00 92.25 77 THR A O 1
ATOM 657 N N . ILE A 1 78 ? 7.310 -7.648 6.217 1.00 95.12 78 ILE A N 1
ATOM 658 C CA . ILE A 1 78 ? 6.503 -7.382 7.411 1.00 95.12 78 ILE A CA 1
ATOM 659 C C . ILE A 1 78 ? 5.107 -6.986 6.949 1.00 95.12 78 ILE A C 1
ATOM 661 O O . ILE A 1 78 ? 4.955 -6.008 6.219 1.00 95.12 78 ILE A O 1
ATOM 665 N N . CYS A 1 79 ? 4.101 -7.732 7.393 1.00 95.31 79 CYS A N 1
ATOM 666 C CA . CYS A 1 79 ? 2.723 -7.577 6.945 1.00 95.31 79 CYS A CA 1
ATOM 667 C C . CYS A 1 79 ? 1.854 -6.890 8.002 1.00 95.31 79 CYS A C 1
ATOM 669 O O . CYS A 1 79 ? 1.933 -7.202 9.191 1.00 95.31 79 CYS A O 1
ATOM 671 N N . PHE A 1 80 ? 0.971 -6.009 7.545 1.00 96.50 80 PHE A N 1
ATOM 672 C CA . PHE A 1 80 ? -0.065 -5.371 8.344 1.00 96.50 80 PHE A CA 1
ATOM 673 C C . PHE A 1 80 ? -1.390 -5.499 7.602 1.00 96.50 80 PHE A C 1
ATOM 675 O O . PHE A 1 80 ? -1.535 -4.960 6.507 1.00 96.50 80 PHE A O 1
ATOM 682 N N . SER A 1 81 ? -2.358 -6.196 8.192 1.00 96.62 81 SER A N 1
ATOM 683 C CA . SER A 1 81 ? -3.708 -6.290 7.628 1.00 96.62 81 SER A CA 1
ATOM 684 C C . SER A 1 81 ? -4.702 -5.468 8.439 1.00 96.62 81 SER A C 1
ATOM 686 O O . SER A 1 81 ? -4.622 -5.421 9.670 1.00 96.62 81 SER A O 1
ATOM 688 N N . THR A 1 82 ? -5.682 -4.857 7.773 1.00 96.81 82 THR A N 1
ATOM 689 C CA . THR A 1 82 ? -6.791 -4.180 8.472 1.00 96.81 82 THR A CA 1
ATOM 690 C C . THR A 1 82 ? -7.602 -5.161 9.314 1.00 96.81 82 THR A C 1
ATOM 692 O O . THR A 1 82 ? -8.056 -4.793 10.392 1.00 96.81 82 THR A O 1
ATOM 695 N N . LYS A 1 83 ? -7.678 -6.429 8.889 1.00 95.25 83 LYS A N 1
ATOM 696 C CA . LYS A 1 83 ? -8.288 -7.535 9.639 1.00 95.25 83 LYS A CA 1
ATOM 697 C C . LYS A 1 83 ? -7.608 -7.787 10.991 1.00 95.25 83 LYS A C 1
ATOM 699 O O . LYS A 1 83 ? -8.288 -8.030 11.977 1.00 95.25 83 LYS A O 1
ATOM 704 N N . GLN A 1 84 ? -6.276 -7.714 11.058 1.00 94.88 84 GLN A N 1
ATOM 705 C CA . GLN A 1 84 ? -5.529 -7.852 12.320 1.00 94.88 84 GLN A CA 1
ATOM 706 C C . GLN A 1 84 ? -5.559 -6.581 13.173 1.00 94.88 84 GLN A C 1
ATOM 708 O O . GLN A 1 84 ? -5.470 -6.663 14.395 1.00 94.88 84 GLN A O 1
ATOM 713 N N . LEU A 1 85 ? -5.615 -5.408 12.538 1.00 94.62 85 LEU A N 1
ATOM 714 C CA . LEU A 1 85 ? -5.668 -4.123 13.239 1.00 94.62 85 LEU A CA 1
ATOM 715 C C . LEU A 1 85 ? -7.049 -3.831 13.840 1.00 94.62 85 LEU A C 1
ATOM 717 O O . LEU A 1 85 ? -7.123 -2.993 14.737 1.00 94.62 85 LEU A O 1
ATOM 721 N N . ASP A 1 86 ? -8.095 -4.484 13.324 1.00 93.25 86 ASP A N 1
ATOM 722 C CA . ASP A 1 86 ? -9.469 -4.515 13.842 1.00 93.25 86 ASP A CA 1
ATOM 723 C C . ASP A 1 86 ? -9.989 -3.134 14.279 1.00 93.25 86 ASP A C 1
ATOM 725 O O . ASP A 1 86 ? -10.429 -2.906 15.406 1.00 93.25 86 ASP A O 1
ATOM 729 N N . SER A 1 87 ? -9.847 -2.147 13.390 1.00 95.12 87 SER A N 1
ATOM 730 C CA . SER A 1 87 ? -10.349 -0.795 13.633 1.00 95.12 87 SER A CA 1
ATOM 731 C C . SER A 1 87 ? -10.777 -0.106 12.346 1.00 95.12 87 SER A C 1
ATOM 733 O O . SER A 1 87 ? -10.089 -0.178 11.325 1.00 95.12 87 SER A O 1
ATOM 735 N N . GLN A 1 88 ? -11.888 0.630 12.431 1.00 95.06 88 GLN A N 1
ATOM 736 C CA . GLN A 1 88 ? -12.401 1.434 11.321 1.00 95.06 88 GLN A CA 1
ATOM 737 C C . GLN A 1 88 ? -11.366 2.462 10.852 1.00 95.06 88 GLN A C 1
ATOM 739 O O . GLN A 1 88 ? -11.147 2.621 9.660 1.00 95.06 88 GLN A O 1
ATOM 744 N N . GLU A 1 89 ? -10.646 3.084 11.792 1.00 95.19 89 GLU A N 1
ATOM 745 C CA . GLU A 1 89 ? -9.579 4.036 11.472 1.00 95.19 89 GLU A CA 1
ATOM 746 C C . GLU A 1 89 ? -8.480 3.407 10.600 1.00 95.19 89 GLU A C 1
ATOM 748 O O . GLU A 1 89 ? -7.998 4.043 9.662 1.00 95.19 89 GLU A O 1
ATOM 753 N N . ALA A 1 90 ? -8.070 2.166 10.891 1.00 96.12 90 ALA A N 1
ATOM 754 C CA . ALA A 1 90 ? -7.076 1.468 10.082 1.00 96.12 90 ALA A CA 1
ATOM 755 C C . ALA A 1 90 ? -7.619 1.133 8.689 1.00 96.12 90 ALA A C 1
ATOM 757 O O . ALA A 1 90 ? -6.903 1.322 7.706 1.00 96.12 90 ALA A O 1
ATOM 758 N N . TYR A 1 91 ? -8.870 0.668 8.617 1.00 97.06 91 TYR A N 1
ATOM 759 C CA . TYR A 1 91 ? -9.539 0.364 7.355 1.00 97.06 91 TYR A CA 1
ATOM 760 C C . TYR A 1 91 ? -9.619 1.599 6.457 1.00 97.06 91 TYR A C 1
ATOM 762 O O . TYR A 1 91 ? -9.133 1.563 5.329 1.00 97.06 91 TYR A O 1
ATOM 770 N N . ASP A 1 92 ? -10.148 2.702 6.984 1.00 97.38 92 ASP A N 1
ATOM 771 C CA . ASP A 1 92 ? -10.303 3.956 6.248 1.00 97.38 92 ASP A CA 1
ATOM 772 C C . ASP A 1 92 ? -8.940 4.494 5.797 1.00 97.38 92 ASP A C 1
ATOM 774 O O . ASP A 1 92 ? -8.757 4.817 4.629 1.00 97.38 92 ASP A O 1
ATOM 778 N N . SER A 1 93 ? -7.933 4.469 6.678 1.00 97.00 93 SER A N 1
ATOM 779 C CA . SER A 1 93 ? -6.583 4.932 6.331 1.00 97.00 93 SER A CA 1
ATOM 780 C C . SER A 1 93 ? -5.953 4.121 5.192 1.00 97.00 93 SER A C 1
ATOM 782 O O . SER A 1 93 ? -5.299 4.686 4.317 1.00 97.00 93 SER A O 1
ATOM 784 N N . PHE A 1 94 ? -6.099 2.791 5.206 1.00 97.31 94 PHE A N 1
ATOM 785 C CA . PHE A 1 94 ? -5.533 1.934 4.157 1.00 97.31 94 PHE A CA 1
ATOM 786 C C . PHE A 1 94 ? -6.317 2.072 2.850 1.00 97.31 94 PHE A C 1
ATOM 788 O O . PHE A 1 94 ? -5.707 2.110 1.782 1.00 97.31 94 PHE A O 1
ATOM 795 N N . LYS A 1 95 ? -7.644 2.216 2.933 1.00 96.50 95 LYS A N 1
ATOM 796 C CA . LYS A 1 95 ? -8.509 2.511 1.792 1.00 96.50 95 LYS A CA 1
ATOM 797 C C . LYS A 1 95 ? -8.134 3.825 1.117 1.00 96.50 95 LYS A C 1
ATOM 799 O O . LYS A 1 95 ? -8.003 3.835 -0.104 1.00 96.50 95 LYS A O 1
ATOM 804 N N . ASP A 1 96 ? -7.919 4.893 1.883 1.00 96.25 96 ASP A N 1
ATOM 805 C CA . ASP A 1 96 ? -7.536 6.204 1.348 1.00 96.25 96 ASP A CA 1
ATOM 806 C C . ASP A 1 96 ? -6.230 6.108 0.548 1.00 96.25 96 ASP A C 1
ATOM 808 O O . ASP A 1 96 ? -6.155 6.559 -0.597 1.00 96.25 96 ASP A O 1
ATOM 812 N N . LEU A 1 97 ? -5.211 5.442 1.108 1.00 96.25 97 LEU A N 1
ATOM 813 C CA . LEU A 1 97 ? -3.949 5.213 0.401 1.00 96.25 97 LEU A CA 1
ATOM 814 C C . LEU A 1 97 ? -4.145 4.347 -0.855 1.00 96.25 97 LEU A C 1
ATOM 816 O O . LEU A 1 97 ? -3.584 4.653 -1.904 1.00 96.25 97 LEU A O 1
ATOM 820 N N . PHE A 1 98 ? -4.945 3.282 -0.774 1.00 94.38 98 PHE A N 1
ATOM 821 C CA . PHE A 1 98 ? -5.215 2.408 -1.918 1.00 94.38 98 PHE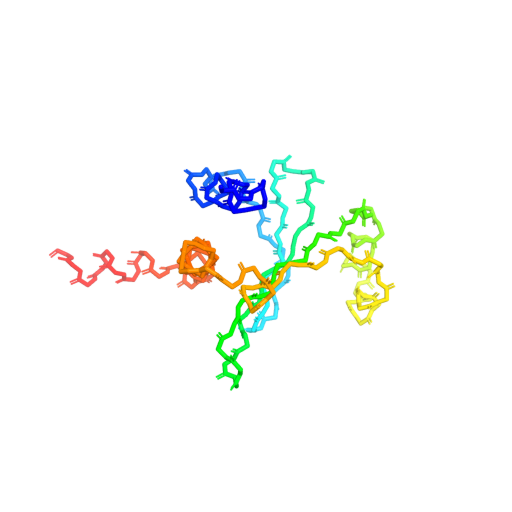 A CA 1
ATOM 822 C C . PHE A 1 98 ? -5.936 3.146 -3.049 1.00 94.38 98 PHE A C 1
ATOM 824 O O . PHE A 1 98 ? -5.584 2.985 -4.217 1.00 94.38 98 PHE A O 1
ATOM 831 N N . GLN A 1 99 ? -6.932 3.970 -2.719 1.00 92.12 99 GLN A N 1
ATOM 832 C CA . GLN A 1 99 ? -7.659 4.774 -3.697 1.00 92.12 99 GLN A CA 1
ATOM 833 C C . GLN A 1 99 ? -6.753 5.806 -4.366 1.00 92.12 99 GLN A C 1
ATOM 835 O O . GLN A 1 99 ? -6.850 5.966 -5.578 1.00 92.12 99 GLN A O 1
ATOM 840 N N . LEU A 1 100 ? -5.837 6.425 -3.618 1.00 92.56 100 LEU A N 1
ATOM 841 C CA . LEU A 1 100 ? -4.833 7.338 -4.163 1.00 92.56 100 LEU A CA 1
ATOM 842 C C . LEU A 1 100 ? -3.872 6.638 -5.142 1.00 92.56 100 LEU A C 1
ATOM 844 O O . LEU A 1 100 ? -3.636 7.133 -6.240 1.00 92.56 100 LEU A O 1
ATOM 848 N N . LEU A 1 101 ? -3.343 5.464 -4.784 1.00 92.06 101 LEU A N 1
ATOM 849 C CA . LEU A 1 101 ? -2.492 4.678 -5.693 1.00 92.06 101 LEU A CA 1
ATOM 850 C C . LEU A 1 101 ? -3.266 4.255 -6.953 1.00 92.06 101 LEU A C 1
ATOM 852 O O . LEU A 1 101 ? -2.752 4.291 -8.070 1.00 92.06 101 LEU A O 1
ATOM 856 N N . LYS A 1 102 ? -4.541 3.891 -6.787 1.00 89.06 102 LYS A N 1
ATOM 857 C CA . LYS A 1 102 ? -5.413 3.520 -7.900 1.00 89.06 102 LYS A CA 1
ATOM 858 C C . LYS A 1 102 ? -5.738 4.711 -8.805 1.00 89.06 102 LYS A C 1
ATOM 860 O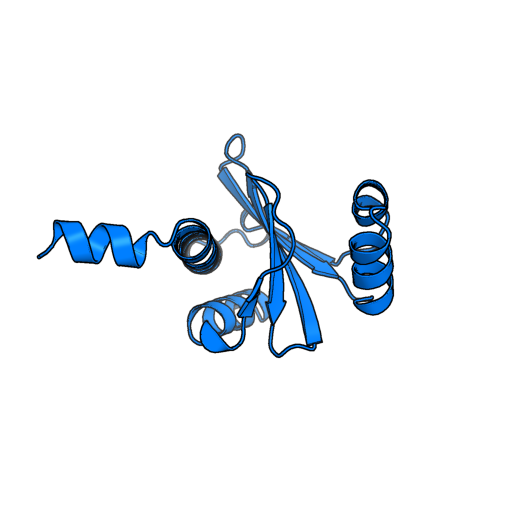 O . LYS A 1 102 ? -5.734 4.532 -10.020 1.00 89.06 102 LYS A O 1
ATOM 865 N N . SER A 1 103 ? -6.025 5.894 -8.256 1.00 87.31 103 SER A N 1
ATOM 866 C CA . SER A 1 103 ? -6.355 7.076 -9.062 1.00 87.31 103 SER A CA 1
ATOM 867 C C . SER A 1 103 ? -5.172 7.491 -9.933 1.00 87.31 103 SER A C 1
ATOM 869 O O . SER A 1 103 ? -5.355 7.737 -11.124 1.00 87.31 103 SER A O 1
ATOM 871 N N . ARG A 1 104 ? -3.953 7.442 -9.384 1.00 86.38 104 ARG A N 1
ATOM 872 C CA . ARG A 1 104 ? -2.709 7.711 -10.116 1.00 86.38 104 ARG A CA 1
ATOM 873 C C . ARG A 1 104 ? -2.447 6.723 -11.245 1.00 86.38 104 ARG A C 1
ATOM 875 O O . ARG A 1 104 ? -2.176 7.161 -12.360 1.00 86.38 104 ARG A O 1
ATOM 882 N N . LYS A 1 105 ? -2.613 5.415 -11.003 1.00 81.69 105 LYS A N 1
ATOM 883 C CA . LYS A 1 105 ? -2.427 4.373 -12.036 1.00 81.69 105 LYS A CA 1
ATOM 884 C C . LYS A 1 105 ? -3.265 4.631 -13.292 1.00 81.69 105 LYS A C 1
ATOM 886 O O . LYS A 1 105 ? -2.811 4.350 -14.397 1.00 81.69 105 LYS A O 1
ATOM 891 N N . TYR A 1 106 ? -4.495 5.111 -13.124 1.00 79.06 106 TYR A N 1
ATOM 892 C CA . TYR A 1 106 ? -5.442 5.275 -14.229 1.00 79.06 106 TYR A CA 1
ATOM 893 C C . TYR A 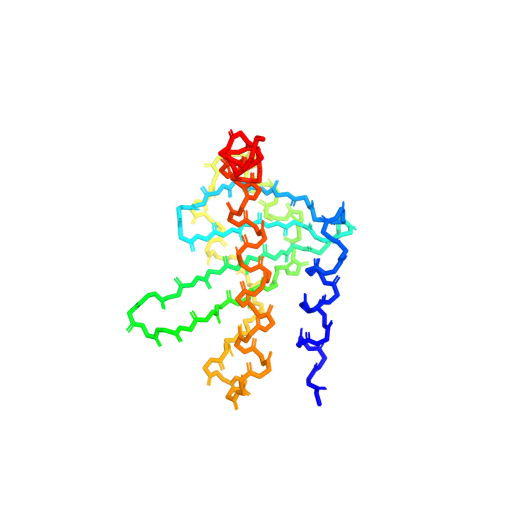1 106 ? -5.552 6.711 -14.741 1.00 79.06 106 TYR A C 1
ATOM 895 O O . TYR A 1 106 ? -6.457 6.978 -15.529 1.00 79.06 106 TYR A O 1
ATOM 903 N N . ASP A 1 107 ? -4.689 7.629 -14.279 1.00 80.25 107 ASP A N 1
ATOM 904 C CA . ASP A 1 107 ? -4.861 9.070 -14.515 1.00 80.25 107 ASP A CA 1
ATOM 905 C C . ASP A 1 107 ? -6.310 9.511 -14.203 1.00 80.25 107 ASP A C 1
ATOM 907 O O . ASP A 1 107 ? -6.884 10.379 -14.858 1.00 80.25 107 ASP A O 1
ATOM 911 N N . PHE A 1 108 ? -6.939 8.865 -13.212 1.00 80.25 108 PHE A N 1
ATOM 912 C CA . PHE A 1 108 ? -8.376 8.972 -12.973 1.00 80.25 108 PHE A CA 1
ATOM 913 C C . PHE A 1 108 ? -8.767 10.398 -12.603 1.00 80.25 108 PHE A C 1
ATOM 915 O O . PHE A 1 108 ? -9.829 10.857 -13.002 1.00 80.25 108 PHE A O 1
ATOM 922 N N . ASP A 1 109 ? -7.881 11.117 -11.916 1.00 78.31 109 ASP A N 1
ATOM 923 C CA . ASP A 1 109 ? -8.086 12.525 -11.586 1.00 78.31 109 ASP A CA 1
ATOM 924 C C . ASP A 1 109 ? -8.229 13.377 -12.862 1.00 78.31 109 ASP A C 1
ATOM 926 O O . ASP A 1 109 ? -9.143 14.189 -12.941 1.00 78.31 109 ASP A O 1
ATOM 930 N N . LYS A 1 110 ? -7.443 13.108 -13.920 1.00 79.19 110 LYS A N 1
ATOM 931 C CA . LYS A 1 110 ? -7.612 13.784 -15.223 1.00 79.19 110 LYS A CA 1
ATOM 932 C C . LYS A 1 110 ? -8.951 13.437 -15.869 1.00 79.19 110 LYS A C 1
ATOM 934 O O . LYS A 1 110 ? -9.614 14.311 -16.414 1.00 79.19 110 LYS A O 1
ATOM 939 N N . VAL A 1 111 ? -9.357 12.168 -15.795 1.00 84.56 111 VAL A N 1
ATOM 940 C CA . VAL A 1 111 ? -10.661 11.720 -16.313 1.00 84.56 111 VAL A CA 1
ATOM 941 C C . VAL A 1 111 ? -11.806 12.426 -15.582 1.00 84.56 111 VAL A C 1
ATOM 943 O O . VAL A 1 111 ? -12.780 12.834 -16.209 1.00 84.56 111 VAL A O 1
ATOM 946 N N . LEU A 1 112 ? -11.705 12.587 -14.260 1.00 82.56 112 LEU A N 1
ATOM 947 C CA . LEU A 1 112 ? -12.696 13.317 -13.473 1.00 82.56 112 LEU A CA 1
ATOM 948 C C . LEU A 1 112 ? -12.715 14.809 -13.816 1.00 82.56 112 LEU A C 1
ATOM 950 O O . LEU A 1 112 ? -13.803 15.361 -13.974 1.00 82.56 112 LEU A O 1
ATOM 954 N N . ASP A 1 113 ? -11.550 15.439 -13.972 1.00 86.00 113 ASP A N 1
ATOM 955 C CA . ASP A 1 113 ? -11.443 16.845 -14.375 1.00 86.00 113 ASP A CA 1
ATOM 956 C C . ASP A 1 113 ? -12.112 17.091 -15.741 1.00 86.00 113 ASP A C 1
ATOM 958 O O . ASP A 1 113 ? -12.837 18.071 -15.907 1.00 86.00 113 ASP A O 1
ATOM 962 N N . GLU A 1 114 ? -11.958 16.169 -16.699 1.00 87.25 114 GLU A N 1
ATOM 963 C CA . GLU A 1 114 ? -12.642 16.223 -18.001 1.00 87.25 114 GLU A CA 1
ATOM 964 C C . GLU A 1 114 ? -14.173 16.094 -17.894 1.00 87.25 114 GLU A C 1
ATOM 966 O O . GLU A 1 114 ? -14.896 16.686 -18.696 1.00 87.25 114 GLU A O 1
ATOM 971 N N . ILE A 1 115 ? -14.682 15.327 -16.922 1.00 86.25 115 ILE A N 1
ATOM 972 C CA . ILE A 1 115 ? -16.127 15.151 -16.691 1.00 86.25 115 ILE A CA 1
ATOM 973 C C . ILE A 1 115 ? -16.735 16.374 -15.999 1.00 86.25 115 ILE A C 1
ATOM 975 O O . ILE A 1 115 ? -17.869 16.746 -16.303 1.00 86.25 115 ILE A O 1
ATOM 979 N N . ILE A 1 116 ? -16.021 16.944 -15.024 1.00 84.12 116 ILE A N 1
ATOM 980 C CA . ILE A 1 116 ? -16.527 18.029 -14.173 1.00 84.12 116 ILE A CA 1
ATOM 981 C C . ILE A 1 116 ? -16.490 19.381 -14.894 1.00 84.12 116 ILE A C 1
ATOM 983 O O . ILE A 1 116 ? -17.328 20.214 -14.557 1.00 84.12 116 ILE A O 1
ATOM 987 N N . GLY A 1 117 ? -15.575 19.549 -15.864 1.00 53.84 117 GLY A N 1
ATOM 988 C CA . GLY A 1 117 ? -15.560 20.591 -16.905 1.00 53.84 117 GLY A CA 1
ATOM 989 C C . GLY A 1 117 ? -16.310 21.885 -16.607 1.00 53.84 117 GLY A C 1
ATOM 990 O O . GLY A 1 117 ? -17.515 21.945 -16.943 1.00 53.84 117 GLY A O 1
#

Solvent-accessible surface area (backbone atoms only — not comparable to full-atom values): 6601 Å² total; per-residue (Å²): 135,58,72,65,47,55,48,40,44,49,48,49,75,44,50,87,41,53,47,79,47,85,69,54,100,62,35,46,32,32,26,43,72,86,67,45,32,36,35,45,32,63,43,82,89,78,72,34,42,40,39,32,38,39,85,55,50,67,63,49,50,50,28,56,76,70,69,36,56,85,56,54,81,74,57,72,64,52,76,48,40,27,73,78,66,69,39,69,69,44,41,52,34,51,48,53,34,50,52,53,56,50,33,60,76,65,47,38,63,61,56,47,51,67,71,70,106

pLDDT: mean 89.53, std 8.04, range [53.84, 97.38]